Protein AF-A0A855IK86-F1 (afdb_monomer)

Radius of gyration: 26.26 Å; Cα contacts (8 Å, |Δi|>4): 108; chains: 1; bounding box: 54×49×82 Å

Mean predicted aligned error: 10.62 Å

Sequence (162 aa):
MVRYISVALISFFIGVGGMYYLASITLNDLDEKHSKRLKEEYELFRYHNTDAAETLIKVANASINHTLCKLKGEDKKQVIHALILNAMFASDISKQRLELLEEVFTTSLLAHKELSKTSPDKVDEYLLPLIRNHCSNHLPNLNCDKIESLIDKLSKEPSVCT

Organism: NCBI:txid136468

Foldseek 3Di:
DVVVVVVVVVVVVVVVVVVVVVVVVVVVVVVVVVVVVVVVVQQVQQAVCAVVLLVLLVVLLVVLLVLLQPDDDPVSLVSNQVSLCSNLVSPVSHDDDLVSLVSSLVSLLLSLLSCCVRPVPPSPDPSLVSSLVSCVPRPPPDPSVCSVVVSVVSNPDDRPND

pLDDT: mean 82.54, std 9.83, range [57.5, 94.75]

Solvent-accessible surface area (backbone atoms only — not comparable to full-atom values): 8936 Å² total; per-residue (Å²): 112,71,72,60,53,54,51,55,49,52,53,48,52,53,51,53,52,51,51,51,51,52,50,50,51,52,50,51,52,49,51,53,54,49,52,49,50,52,51,52,53,48,52,51,50,13,54,77,35,22,69,63,25,52,51,49,28,53,53,24,50,54,48,38,64,55,40,70,60,70,49,70,68,73,66,35,53,55,52,42,52,52,32,44,50,50,24,52,50,31,51,72,59,21,63,71,57,67,71,58,55,51,46,51,49,49,51,44,52,52,49,49,50,57,41,43,76,78,39,66,93,74,52,58,87,63,52,53,62,50,52,40,50,54,34,66,76,69,37,87,90,55,71,50,91,46,47,66,61,50,48,61,53,56,65,75,46,79,67,93,70,114

Structure (mmCIF, N/CA/C/O backbone):
data_AF-A0A855IK86-F1
#
_entry.id   AF-A0A855IK86-F1
#
loop_
_atom_site.group_PDB
_atom_site.id
_atom_site.type_symbol
_atom_site.label_atom_id
_atom_site.label_alt_id
_atom_site.label_comp_id
_atom_site.label_asym_id
_atom_site.label_entity_id
_atom_site.label_seq_id
_atom_site.pdbx_PDB_ins_code
_atom_site.Cartn_x
_atom_site.Cartn_y
_atom_site.Cartn_z
_atom_site.occupancy
_atom_site.B_iso_or_equiv
_atom_site.auth_seq_id
_atom_site.auth_comp_id
_atom_site.auth_asym_id
_atom_site.auth_atom_id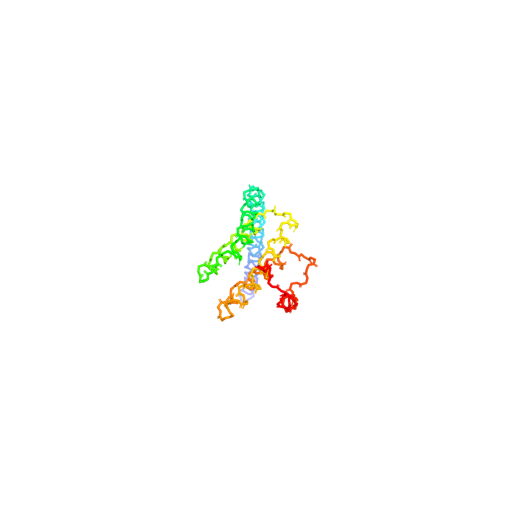
_atom_site.pdbx_PDB_model_num
ATOM 1 N N . MET A 1 1 ? 28.258 -30.997 -58.855 1.00 58.75 1 MET A N 1
ATOM 2 C CA . MET A 1 1 ? 26.947 -30.402 -58.505 1.00 58.75 1 MET A CA 1
ATOM 3 C C . MET A 1 1 ? 26.652 -30.481 -57.002 1.00 58.75 1 MET A C 1
ATOM 5 O O . MET A 1 1 ? 26.498 -29.434 -56.395 1.00 58.75 1 MET A O 1
ATOM 9 N N . VAL A 1 2 ? 26.701 -31.662 -56.365 1.00 62.12 2 VAL A N 1
ATOM 10 C CA . VAL A 1 2 ? 26.388 -31.854 -54.922 1.00 62.12 2 VAL A CA 1
ATOM 11 C C . VAL A 1 2 ? 27.233 -30.996 -53.954 1.00 62.12 2 VAL A C 1
ATOM 13 O O . VAL A 1 2 ? 26.685 -30.410 -53.028 1.00 62.12 2 VAL A O 1
ATOM 16 N N . ARG A 1 3 ? 28.546 -30.830 -54.195 1.00 59.00 3 ARG A N 1
ATOM 17 C CA . ARG A 1 3 ? 29.423 -29.973 -53.361 1.00 59.00 3 ARG A CA 1
ATOM 18 C C . ARG A 1 3 ? 29.069 -28.479 -53.397 1.00 59.00 3 ARG A C 1
ATOM 20 O O . ARG A 1 3 ? 29.244 -27.797 -52.400 1.00 59.00 3 ARG A O 1
ATOM 27 N N . TYR A 1 4 ? 28.567 -27.967 -54.520 1.00 65.44 4 TYR A N 1
ATOM 28 C CA . TYR A 1 4 ? 28.184 -26.552 -54.626 1.00 65.44 4 TYR A CA 1
ATOM 29 C C . TYR A 1 4 ? 26.843 -26.280 -53.936 1.00 65.44 4 TYR A C 1
ATOM 31 O O . TYR A 1 4 ? 26.662 -25.222 -53.343 1.00 65.44 4 TYR A O 1
ATOM 39 N N . ILE A 1 5 ? 25.944 -27.270 -53.940 1.00 68.19 5 ILE A N 1
ATOM 40 C CA . ILE A 1 5 ? 24.660 -27.209 -53.231 1.00 68.19 5 ILE A CA 1
ATOM 41 C C . ILE A 1 5 ? 24.881 -27.211 -51.710 1.00 68.19 5 ILE A C 1
ATOM 43 O O . ILE A 1 5 ? 24.241 -26.432 -51.009 1.00 68.19 5 ILE A O 1
ATOM 47 N N . SER A 1 6 ? 25.825 -28.008 -51.186 1.00 67.19 6 SER A N 1
ATOM 48 C CA . SER A 1 6 ? 26.112 -28.009 -49.742 1.00 67.19 6 SER A CA 1
ATOM 49 C C . SER A 1 6 ? 26.741 -26.696 -49.267 1.00 67.19 6 SER A C 1
ATOM 51 O O . SER A 1 6 ? 26.399 -26.212 -48.194 1.00 67.19 6 SER A O 1
ATOM 53 N N . VAL A 1 7 ? 27.626 -26.092 -50.066 1.00 69.94 7 VAL A N 1
ATOM 54 C CA . VAL A 1 7 ? 28.240 -24.794 -49.739 1.00 69.94 7 VAL A CA 1
ATOM 55 C C . VAL A 1 7 ? 27.197 -23.674 -49.754 1.00 69.94 7 VAL A C 1
ATOM 57 O O . VAL A 1 7 ? 27.190 -22.852 -48.842 1.00 69.94 7 VAL A O 1
ATOM 60 N N . ALA A 1 8 ? 26.282 -23.679 -50.728 1.00 67.81 8 ALA A N 1
ATOM 61 C CA . ALA A 1 8 ? 25.190 -22.708 -50.803 1.00 67.81 8 ALA A CA 1
ATOM 62 C C . ALA A 1 8 ? 24.184 -22.845 -49.644 1.00 67.81 8 ALA A C 1
ATOM 64 O O . ALA A 1 8 ? 23.686 -21.844 -49.138 1.00 67.81 8 ALA A O 1
ATOM 65 N N . LEU A 1 9 ? 23.904 -24.070 -49.187 1.00 67.94 9 LEU A N 1
ATOM 66 C CA . LEU A 1 9 ? 23.042 -24.298 -48.023 1.00 67.94 9 LEU A CA 1
ATOM 67 C C . LEU A 1 9 ? 23.696 -23.807 -46.727 1.00 67.94 9 LEU A C 1
ATOM 69 O O . LEU A 1 9 ? 23.047 -23.128 -45.939 1.00 67.94 9 LEU A O 1
ATOM 73 N N . ILE A 1 10 ? 24.981 -24.098 -46.513 1.00 70.56 10 ILE A N 1
ATOM 74 C CA . ILE A 1 10 ? 25.699 -23.669 -45.303 1.00 70.56 10 ILE A CA 1
ATOM 75 C C . ILE A 1 10 ? 25.800 -22.139 -45.240 1.00 70.56 10 ILE A C 1
ATOM 77 O O . ILE A 1 10 ? 25.555 -21.558 -44.183 1.00 70.56 10 ILE A O 1
ATOM 81 N N . SER A 1 11 ? 26.096 -21.467 -46.357 1.00 68.25 11 SER A N 1
ATOM 82 C CA . SER A 1 11 ? 26.127 -20.000 -46.392 1.00 68.25 11 SER A CA 1
ATOM 83 C C . SER A 1 11 ? 24.744 -19.383 -46.165 1.00 68.25 11 SER A C 1
ATOM 85 O O . SER A 1 11 ? 24.641 -18.371 -45.472 1.00 68.25 11 SER A O 1
ATOM 87 N N . PHE A 1 12 ? 23.679 -20.017 -46.664 1.00 70.25 12 PHE A N 1
ATOM 88 C CA . PHE A 1 12 ? 22.304 -19.599 -46.397 1.00 70.25 12 PHE A CA 1
ATOM 89 C C . PHE A 1 12 ? 21.938 -19.736 -44.912 1.00 70.25 12 PHE A C 1
ATOM 91 O O . PHE A 1 12 ? 21.406 -18.793 -44.332 1.00 70.25 12 PHE A O 1
ATOM 98 N N . PHE A 1 13 ? 22.281 -20.850 -44.255 1.00 65.75 13 PHE A N 1
ATOM 99 C CA . PHE A 1 13 ? 22.009 -21.034 -42.823 1.00 65.75 13 PHE A CA 1
ATOM 100 C C . PHE A 1 13 ? 22.796 -20.065 -41.932 1.00 65.75 13 PHE A C 1
ATOM 102 O O . PHE A 1 13 ? 22.238 -19.545 -40.967 1.00 65.75 13 PHE A O 1
ATOM 109 N N . ILE A 1 14 ? 24.055 -19.763 -42.268 1.00 70.75 14 ILE A N 1
ATOM 110 C CA . ILE A 1 14 ? 24.847 -18.753 -41.548 1.00 70.75 14 ILE A CA 1
ATOM 111 C C . ILE A 1 14 ? 24.250 -17.353 -41.760 1.00 70.75 14 ILE A C 1
ATOM 113 O O . ILE A 1 14 ? 24.129 -16.587 -40.806 1.00 70.75 14 ILE A O 1
ATOM 117 N N . GLY A 1 15 ? 23.824 -17.032 -42.987 1.00 67.62 15 GLY A N 1
ATOM 118 C CA . GLY A 1 15 ? 23.190 -15.753 -43.312 1.00 67.62 15 GLY A CA 1
ATOM 119 C C . GLY A 1 15 ? 21.856 -15.544 -42.592 1.00 67.62 15 GLY A C 1
ATOM 120 O O . GLY A 1 15 ? 21.644 -14.500 -41.979 1.00 67.62 15 GLY A O 1
ATOM 121 N N . VAL A 1 16 ? 20.975 -16.548 -42.602 1.00 69.62 16 VAL A N 1
ATOM 122 C CA . VAL A 1 16 ? 19.678 -16.491 -41.907 1.00 69.62 16 VAL A CA 1
ATOM 123 C C . VAL A 1 16 ? 19.867 -16.470 -40.388 1.00 69.62 16 VAL A C 1
ATOM 125 O O . VAL A 1 16 ? 19.225 -15.670 -39.712 1.00 69.62 16 VAL A O 1
ATOM 128 N N . GLY A 1 17 ? 20.782 -17.282 -39.848 1.00 65.94 17 GLY A N 1
ATOM 129 C CA . GLY A 1 17 ? 21.101 -17.291 -38.418 1.00 65.94 17 GLY A CA 1
ATOM 130 C C . GLY A 1 17 ? 21.671 -15.957 -37.925 1.00 65.94 17 GLY A C 1
ATOM 131 O O . GLY A 1 17 ? 21.247 -15.456 -36.886 1.00 65.94 17 GLY A O 1
ATOM 132 N N . GLY A 1 18 ? 22.570 -15.336 -38.697 1.00 70.00 18 GLY A N 1
ATOM 133 C CA . GLY A 1 18 ? 23.130 -14.019 -38.384 1.00 70.00 18 GLY A CA 1
ATOM 134 C C . GLY A 1 18 ? 22.088 -12.898 -38.430 1.00 70.00 18 GLY A C 1
ATOM 135 O O . GLY A 1 18 ? 22.044 -12.063 -37.528 1.00 70.00 18 GLY A O 1
ATOM 136 N N . MET A 1 19 ? 21.202 -12.907 -39.432 1.00 67.62 19 MET A N 1
ATOM 137 C CA . MET A 1 19 ? 20.107 -11.934 -39.537 1.00 67.62 19 MET A CA 1
ATOM 138 C C . MET A 1 19 ? 19.081 -12.092 -38.408 1.00 67.62 19 MET A C 1
ATOM 140 O O . MET A 1 19 ? 18.644 -11.091 -37.845 1.00 67.62 19 MET A O 1
ATOM 144 N N . TYR A 1 20 ? 18.733 -13.328 -38.033 1.00 69.25 20 TYR A N 1
ATOM 145 C CA . TYR A 1 20 ? 17.848 -13.594 -36.895 1.00 69.25 20 TYR A CA 1
ATOM 146 C C . TYR A 1 20 ? 18.4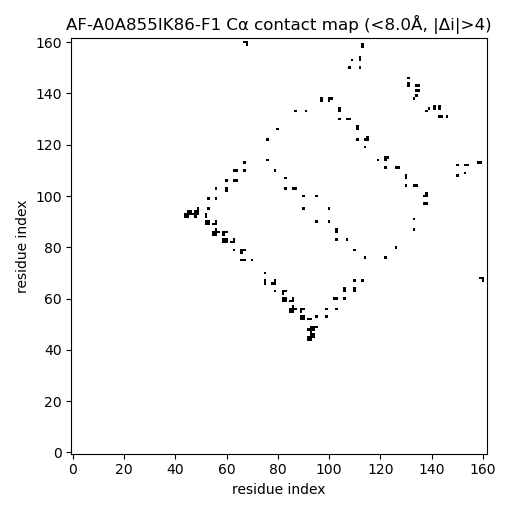64 -13.115 -35.573 1.00 69.25 20 TYR A C 1
ATOM 148 O O . TYR A 1 20 ? 17.791 -12.464 -34.777 1.00 69.25 20 TYR A O 1
ATOM 156 N N . TYR A 1 21 ? 19.757 -13.374 -35.360 1.00 71.12 21 TYR A N 1
ATOM 157 C CA . TYR A 1 21 ? 20.478 -12.915 -34.174 1.00 71.12 21 TYR A CA 1
ATOM 158 C C . TYR A 1 21 ? 20.488 -11.383 -34.065 1.00 71.12 21 TYR A C 1
ATOM 160 O O . TYR A 1 21 ? 20.122 -10.840 -33.023 1.00 71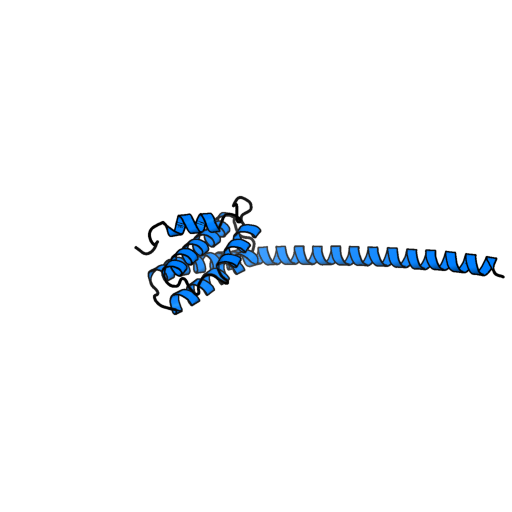.12 21 TYR A O 1
ATOM 168 N N . LEU A 1 22 ? 20.809 -10.676 -35.153 1.00 70.19 22 LEU A N 1
ATOM 169 C CA . LEU A 1 22 ? 20.778 -9.210 -35.183 1.00 70.19 22 LEU A CA 1
ATOM 170 C C . LEU A 1 22 ? 19.370 -8.661 -34.934 1.00 70.19 22 LEU A C 1
ATOM 172 O O . LEU A 1 22 ? 19.216 -7.759 -34.115 1.00 70.19 22 LEU A O 1
ATOM 176 N N . ALA A 1 23 ? 18.347 -9.243 -35.568 1.00 68.12 23 ALA A N 1
ATOM 177 C CA . ALA A 1 23 ? 16.957 -8.858 -35.339 1.00 68.12 23 ALA A CA 1
ATOM 178 C C . ALA A 1 23 ? 16.549 -9.055 -33.867 1.00 68.12 23 ALA A C 1
ATOM 180 O O . ALA A 1 23 ? 15.941 -8.167 -33.272 1.00 68.12 23 ALA A O 1
ATOM 181 N N . SER A 1 24 ? 16.942 -10.175 -33.251 1.00 70.12 24 SER A N 1
ATOM 182 C CA . SER A 1 24 ? 16.644 -10.461 -31.842 1.00 70.12 24 SER A CA 1
ATOM 183 C C . SER A 1 24 ? 17.315 -9.477 -30.877 1.00 70.12 24 SER A C 1
ATOM 185 O O . SER A 1 24 ? 16.673 -9.016 -29.937 1.00 70.12 24 SER A O 1
ATOM 187 N N . ILE A 1 25 ? 18.564 -9.073 -31.143 1.00 73.62 25 ILE A N 1
ATOM 188 C CA . ILE A 1 25 ? 19.252 -8.043 -30.351 1.00 73.62 25 ILE A CA 1
ATOM 189 C C . ILE A 1 25 ? 18.559 -6.694 -30.515 1.00 73.62 25 ILE A C 1
ATOM 191 O O . ILE A 1 25 ? 18.338 -6.009 -29.524 1.00 73.62 25 ILE A O 1
ATOM 195 N N . THR A 1 26 ? 18.188 -6.317 -31.742 1.00 71.69 26 THR A N 1
ATOM 196 C CA . THR A 1 26 ? 17.510 -5.036 -31.969 1.00 71.69 26 THR A CA 1
ATOM 197 C C . THR A 1 26 ? 16.138 -4.976 -31.314 1.00 71.69 26 THR A C 1
ATOM 199 O O . THR A 1 26 ? 15.773 -3.919 -30.818 1.00 71.69 26 THR A O 1
ATOM 202 N N . LEU A 1 27 ? 15.393 -6.087 -31.276 1.00 72.19 27 LEU A N 1
ATOM 203 C CA . LEU A 1 27 ? 14.107 -6.160 -30.578 1.00 72.19 27 LEU A CA 1
ATOM 204 C C . LEU A 1 27 ? 14.295 -6.043 -29.064 1.00 72.19 27 LEU A C 1
ATOM 206 O O . LEU A 1 27 ? 13.620 -5.231 -28.443 1.00 72.19 27 LEU A O 1
ATOM 210 N N . ASN A 1 28 ? 15.262 -6.767 -28.493 1.00 75.81 28 ASN A N 1
ATOM 211 C CA . ASN A 1 28 ? 15.568 -6.676 -27.064 1.00 75.81 28 ASN A CA 1
ATOM 212 C C . ASN A 1 28 ? 16.030 -5.265 -26.655 1.00 75.81 28 ASN A C 1
ATOM 214 O O . ASN A 1 28 ? 15.588 -4.763 -25.627 1.00 75.81 28 ASN A O 1
ATOM 218 N N . ASP A 1 29 ? 16.875 -4.607 -27.457 1.00 81.81 29 ASP A N 1
ATOM 219 C CA . ASP A 1 29 ? 17.313 -3.223 -27.213 1.00 81.81 29 ASP A CA 1
ATOM 220 C C . ASP A 1 29 ? 16.145 -2.229 -27.334 1.00 81.81 29 ASP A C 1
ATOM 222 O O . ASP A 1 29 ? 16.026 -1.294 -26.537 1.00 81.81 29 ASP A O 1
ATOM 226 N N . LEU A 1 30 ? 15.230 -2.450 -28.289 1.00 75.12 30 LEU A N 1
ATOM 227 C CA . LEU A 1 30 ? 14.018 -1.640 -28.424 1.00 75.12 30 LEU A CA 1
ATOM 228 C C . LEU A 1 30 ? 13.113 -1.792 -27.195 1.00 75.12 30 LEU A C 1
ATOM 230 O O . LEU A 1 30 ? 12.662 -0.784 -26.650 1.00 75.12 30 LEU A O 1
ATOM 234 N N . ASP A 1 31 ? 12.881 -3.025 -26.742 1.00 79.38 31 ASP A N 1
ATOM 235 C CA . ASP A 1 31 ? 12.062 -3.341 -25.568 1.00 79.38 31 ASP A CA 1
ATOM 236 C C . ASP A 1 31 ? 12.681 -2.777 -24.281 1.00 79.38 31 ASP A C 1
ATOM 238 O O . ASP A 1 31 ? 11.989 -2.159 -23.463 1.00 79.38 31 ASP A O 1
ATOM 242 N N . GLU A 1 32 ? 14.000 -2.897 -24.113 1.00 85.31 32 GLU A N 1
ATOM 243 C CA . GLU A 1 32 ? 14.721 -2.308 -22.984 1.00 85.31 32 GLU A CA 1
ATOM 244 C C . GLU A 1 32 ? 14.605 -0.777 -23.000 1.00 85.31 32 GLU A C 1
ATOM 246 O O . GLU A 1 32 ? 14.248 -0.154 -21.995 1.00 85.31 32 GLU A O 1
ATOM 251 N N . LYS A 1 33 ? 14.809 -0.143 -24.157 1.00 84.44 33 LYS A N 1
ATOM 252 C CA . LYS A 1 33 ? 14.696 1.312 -24.300 1.00 84.44 33 LYS A CA 1
ATOM 253 C C . LYS A 1 33 ? 13.272 1.815 -24.068 1.00 84.44 33 LYS A C 1
ATOM 255 O O . LYS A 1 33 ? 13.089 2.856 -23.429 1.00 84.44 33 LYS A O 1
ATOM 260 N N . HIS A 1 34 ? 12.266 1.098 -24.567 1.00 82.56 34 HIS A N 1
ATOM 261 C CA . HIS A 1 34 ? 10.860 1.419 -24.338 1.00 82.56 34 HIS A CA 1
ATOM 262 C C . HIS A 1 34 ? 10.484 1.272 -22.864 1.00 82.56 34 HIS A C 1
ATOM 264 O O . HIS A 1 34 ? 9.898 2.197 -22.301 1.00 82.56 34 HIS A O 1
ATOM 270 N N . SER A 1 35 ? 10.868 0.170 -22.217 1.00 83.94 35 SER A N 1
ATOM 271 C CA . SER A 1 35 ? 10.595 -0.043 -20.791 1.00 83.94 35 SER A CA 1
ATOM 272 C C . SER A 1 35 ? 11.276 1.006 -19.909 1.00 83.94 35 SER A C 1
ATOM 274 O O . SER A 1 35 ? 10.656 1.530 -18.982 1.00 83.94 35 SER A O 1
ATOM 276 N N . LYS A 1 36 ? 12.514 1.399 -20.238 1.00 89.94 36 LYS A N 1
ATOM 277 C CA . LYS A 1 36 ? 13.226 2.475 -19.543 1.00 89.94 36 LYS A CA 1
ATOM 278 C C . LYS A 1 36 ? 12.511 3.817 -19.684 1.00 89.94 36 LYS A C 1
ATOM 280 O O . LYS A 1 36 ? 12.304 4.489 -18.677 1.00 89.94 36 LYS A O 1
ATOM 285 N N . ARG A 1 37 ? 12.088 4.185 -20.900 1.00 88.38 37 ARG A N 1
ATOM 286 C CA . ARG A 1 37 ? 11.325 5.422 -21.131 1.00 88.38 37 ARG A CA 1
ATOM 287 C C . ARG A 1 37 ? 10.016 5.425 -20.343 1.00 88.38 37 ARG A C 1
ATOM 289 O O . ARG A 1 37 ? 9.727 6.404 -19.669 1.00 88.38 37 ARG A O 1
ATOM 296 N N . LEU A 1 38 ? 9.259 4.328 -20.387 1.00 86.25 38 LEU A N 1
ATOM 297 C CA . LEU A 1 38 ? 8.011 4.199 -19.628 1.00 86.25 38 LEU A CA 1
ATOM 298 C C . LEU A 1 38 ? 8.249 4.355 -18.124 1.00 86.25 38 LEU A C 1
ATOM 300 O O . LEU A 1 38 ? 7.477 5.024 -17.446 1.00 86.25 38 LEU A O 1
ATOM 304 N N . LYS A 1 39 ? 9.337 3.781 -17.601 1.00 87.06 39 LYS A N 1
ATOM 305 C CA . LYS A 1 39 ? 9.715 3.927 -16.193 1.00 87.06 39 LYS A CA 1
ATOM 306 C C . LYS A 1 39 ? 10.052 5.376 -15.833 1.00 87.06 39 LYS A C 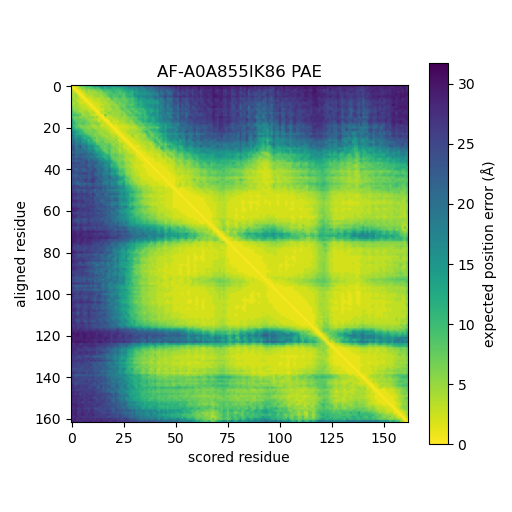1
ATOM 308 O O . LYS A 1 39 ? 9.638 5.844 -14.779 1.00 87.06 39 LYS A O 1
ATOM 313 N N . GLU A 1 40 ? 10.782 6.084 -16.690 1.00 89.44 40 GLU A N 1
ATOM 314 C CA . GLU A 1 40 ? 11.106 7.504 -16.493 1.00 89.44 40 GLU A CA 1
ATOM 315 C C . GLU A 1 40 ? 9.847 8.385 -16.525 1.00 89.44 40 GLU A C 1
ATOM 317 O O . GLU A 1 40 ? 9.656 9.211 -15.634 1.00 89.44 40 GLU A O 1
ATOM 322 N N . GLU A 1 41 ? 8.958 8.173 -17.499 1.00 87.62 41 GLU A N 1
ATOM 323 C CA . GLU A 1 41 ? 7.674 8.879 -17.596 1.00 87.62 41 GLU A CA 1
ATOM 324 C C . GLU A 1 41 ? 6.779 8.596 -16.382 1.00 87.62 41 GLU A C 1
ATOM 326 O O . GLU A 1 41 ? 6.173 9.514 -15.826 1.00 87.62 41 GLU A O 1
ATOM 331 N N . TYR A 1 42 ? 6.741 7.343 -15.924 1.00 85.06 42 TYR A N 1
ATOM 332 C CA . TYR A 1 42 ? 6.005 6.944 -14.730 1.00 85.06 42 TYR A CA 1
ATOM 333 C C . TYR A 1 42 ? 6.550 7.614 -13.463 1.00 85.06 42 TYR A C 1
ATOM 335 O O . TYR A 1 42 ? 5.780 8.155 -12.673 1.00 85.06 42 TYR A O 1
ATOM 343 N N . GLU A 1 43 ? 7.869 7.646 -13.270 1.00 86.62 43 GLU A N 1
ATOM 344 C CA . GLU A 1 43 ? 8.475 8.323 -12.118 1.00 86.62 43 GLU A CA 1
ATOM 345 C C . GLU A 1 43 ? 8.234 9.841 -12.147 1.00 86.62 43 GLU A C 1
ATOM 347 O O . GLU A 1 43 ? 7.960 10.443 -11.105 1.00 86.62 43 GLU A O 1
ATOM 352 N N . LEU A 1 44 ? 8.255 10.462 -13.331 1.00 87.75 44 LEU A N 1
ATOM 353 C CA . LEU A 1 44 ? 7.899 11.873 -13.492 1.00 87.75 44 LEU A CA 1
ATOM 354 C C . LEU A 1 44 ? 6.429 12.122 -13.120 1.00 87.75 44 LEU A C 1
ATOM 356 O O . LEU A 1 44 ? 6.118 13.052 -12.373 1.00 87.75 44 LEU A O 1
ATOM 360 N N . PHE A 1 45 ? 5.525 11.265 -13.600 1.00 85.25 45 PHE A N 1
ATOM 361 C CA . PHE A 1 45 ? 4.108 11.309 -13.253 1.00 85.25 45 PHE A CA 1
ATOM 362 C C . PHE A 1 45 ? 3.896 11.177 -11.739 1.00 85.25 45 PHE A C 1
ATOM 364 O O . PHE A 1 45 ? 3.172 11.980 -11.146 1.00 85.25 45 PHE A O 1
ATOM 371 N N . ARG A 1 46 ? 4.566 10.218 -11.090 1.00 86.38 46 ARG A N 1
ATOM 372 C CA . ARG A 1 46 ? 4.498 10.038 -9.634 1.00 86.38 46 ARG A CA 1
ATOM 373 C C . ARG A 1 46 ? 4.957 11.277 -8.884 1.00 86.38 46 ARG A C 1
ATOM 375 O O . ARG A 1 46 ? 4.316 11.675 -7.914 1.00 86.38 46 ARG A O 1
ATOM 382 N N . TYR A 1 47 ? 6.051 11.888 -9.335 1.00 86.12 47 TYR A N 1
ATOM 383 C CA . TYR A 1 47 ? 6.580 13.103 -8.730 1.00 86.12 47 TYR A CA 1
ATOM 384 C C . TYR A 1 47 ? 5.564 14.247 -8.809 1.00 86.12 47 TYR A C 1
ATOM 386 O O . TYR A 1 47 ? 5.220 14.820 -7.777 1.00 86.12 47 TYR A O 1
ATOM 394 N N . HIS A 1 48 ? 5.002 14.509 -9.993 1.00 85.38 48 HIS A N 1
ATOM 395 C CA . HIS A 1 48 ? 4.019 15.578 -10.195 1.00 85.38 48 HIS A CA 1
ATOM 396 C C . HIS A 1 48 ? 2.729 15.413 -9.382 1.00 85.38 48 HIS A C 1
ATOM 398 O O . HIS A 1 48 ? 2.112 16.412 -9.022 1.00 85.38 48 HIS A O 1
ATOM 404 N N . ASN A 1 49 ? 2.328 14.180 -9.071 1.00 84.94 49 ASN A N 1
ATOM 405 C CA . ASN A 1 49 ? 1.100 13.905 -8.322 1.00 84.94 49 ASN A CA 1
ATOM 406 C C . ASN A 1 49 ? 1.307 13.777 -6.806 1.00 84.94 49 ASN A C 1
ATOM 408 O O . ASN A 1 49 ? 0.344 13.508 -6.089 1.00 84.94 49 ASN A O 1
ATOM 412 N N . THR A 1 50 ? 2.529 13.973 -6.303 1.00 89.19 50 THR A N 1
ATOM 413 C CA . THR A 1 50 ? 2.870 13.734 -4.890 1.00 89.19 50 THR A CA 1
ATOM 414 C C . THR A 1 50 ? 1.997 14.530 -3.921 1.00 89.19 50 THR A C 1
ATOM 416 O O . THR A 1 50 ? 1.390 13.926 -3.040 1.00 89.19 50 THR A O 1
ATOM 419 N N . ASP A 1 51 ? 1.860 15.843 -4.112 1.00 89.94 51 ASP A N 1
ATOM 420 C CA . ASP A 1 51 ? 1.136 16.711 -3.169 1.00 89.94 51 ASP A CA 1
ATOM 421 C C . ASP A 1 51 ? -0.378 16.434 -3.155 1.00 89.94 51 ASP A C 1
ATOM 423 O O . ASP A 1 51 ? -1.031 16.408 -2.103 1.00 89.94 51 ASP A O 1
ATOM 427 N N . ALA A 1 52 ? -0.950 16.197 -4.340 1.00 87.06 52 ALA A N 1
ATOM 428 C CA . ALA A 1 52 ? -2.361 15.856 -4.488 1.00 87.06 52 ALA A CA 1
ATOM 429 C C . ALA A 1 52 ? -2.662 14.492 -3.850 1.00 87.06 52 ALA A C 1
ATOM 431 O O . ALA A 1 52 ? -3.624 14.358 -3.093 1.00 87.06 52 ALA A O 1
ATOM 432 N N . ALA A 1 53 ? -1.807 13.497 -4.101 1.00 90.75 53 ALA A N 1
ATOM 433 C CA . ALA A 1 53 ? -1.919 12.178 -3.498 1.00 90.75 53 ALA A CA 1
ATOM 434 C C . ALA A 1 53 ? -1.716 12.216 -1.976 1.00 90.75 53 ALA A C 1
ATOM 436 O O . ALA A 1 53 ? -2.492 11.595 -1.257 1.00 90.75 53 ALA A O 1
ATOM 437 N N . GLU A 1 54 ? -0.757 12.996 -1.469 1.00 93.69 54 GLU A N 1
ATOM 438 C CA . GLU A 1 54 ? -0.538 13.178 -0.028 1.00 93.69 54 GLU A CA 1
ATOM 439 C C . GLU A 1 54 ? -1.799 13.733 0.648 1.00 93.69 54 GLU A C 1
ATOM 441 O O . GLU A 1 54 ? -2.226 13.246 1.698 1.00 93.69 54 GLU A O 1
ATOM 446 N N . THR A 1 55 ? -2.442 14.719 0.019 1.00 91.75 55 THR A N 1
ATOM 447 C CA . THR A 1 55 ? -3.701 15.288 0.516 1.00 91.75 55 THR A CA 1
ATOM 448 C C . THR A 1 55 ? -4.811 14.238 0.551 1.00 91.75 55 THR A C 1
ATOM 450 O O . THR A 1 55 ? -5.503 14.106 1.563 1.00 91.75 55 THR A O 1
ATOM 453 N N . LEU A 1 56 ? -4.967 13.461 -0.525 1.00 91.00 56 LEU A N 1
ATOM 454 C CA . LEU A 1 56 ? -5.963 12.390 -0.602 1.00 91.00 56 LEU A CA 1
ATOM 455 C C . LEU A 1 56 ? -5.730 11.317 0.463 1.00 91.00 56 LEU A C 1
ATOM 457 O O . LEU A 1 56 ? -6.685 10.914 1.123 1.00 91.00 56 LEU A O 1
ATOM 461 N N . ILE A 1 57 ? -4.479 10.906 0.675 1.00 93.88 57 ILE A N 1
ATOM 462 C CA . ILE A 1 57 ? -4.104 9.930 1.702 1.00 93.88 57 ILE A CA 1
ATOM 463 C C . ILE A 1 57 ? -4.497 10.437 3.089 1.00 93.88 57 ILE A C 1
ATOM 465 O O . ILE A 1 57 ? -5.204 9.741 3.817 1.00 93.88 57 ILE A O 1
ATOM 469 N N . LYS A 1 58 ? -4.110 11.667 3.444 1.00 93.69 58 LYS A N 1
ATOM 470 C CA . LYS A 1 58 ? -4.425 12.246 4.760 1.00 93.69 58 LYS A CA 1
ATOM 471 C C . LYS A 1 58 ? -5.927 12.352 4.994 1.00 93.69 58 LYS A C 1
ATOM 473 O O . LYS A 1 58 ? -6.416 11.999 6.067 1.00 93.69 58 LYS A O 1
ATOM 478 N N . VAL A 1 59 ? -6.673 12.817 3.991 1.00 92.69 59 VAL A N 1
ATOM 479 C CA . VAL A 1 59 ? -8.136 12.923 4.071 1.00 92.69 59 VAL A CA 1
ATOM 480 C C . VAL A 1 59 ? -8.774 11.541 4.193 1.00 92.69 59 VAL A C 1
ATOM 482 O O . VAL A 1 59 ? -9.681 11.366 5.009 1.00 92.69 59 VAL A O 1
ATOM 485 N N . ALA A 1 60 ? -8.297 10.552 3.437 1.00 93.19 60 ALA A N 1
ATOM 486 C CA . ALA A 1 60 ? -8.788 9.184 3.512 1.00 93.19 60 ALA A CA 1
ATOM 487 C C . ALA A 1 60 ? -8.528 8.569 4.893 1.00 93.19 60 ALA A C 1
ATOM 489 O O . ALA A 1 60 ? -9.474 8.101 5.524 1.00 93.19 60 ALA A O 1
ATOM 490 N N . ASN A 1 61 ? -7.302 8.656 5.415 1.00 92.19 61 ASN A N 1
ATOM 491 C CA . ASN A 1 61 ? -6.945 8.138 6.739 1.00 92.19 61 ASN A CA 1
ATOM 492 C C . ASN A 1 61 ? -7.762 8.797 7.856 1.00 92.19 61 ASN A C 1
ATOM 494 O O . ASN A 1 61 ? -8.344 8.110 8.700 1.00 92.19 61 ASN A O 1
ATOM 498 N N . ALA A 1 62 ? -7.882 10.128 7.832 1.00 90.19 62 ALA A N 1
ATOM 499 C CA . ALA A 1 62 ? -8.714 10.861 8.782 1.00 90.19 62 ALA A CA 1
ATOM 500 C C . ALA A 1 62 ? -10.187 10.424 8.706 1.00 90.19 62 ALA A C 1
ATOM 502 O O . ALA A 1 62 ? -10.836 10.217 9.736 1.00 90.19 62 ALA A O 1
ATOM 503 N N . SER A 1 63 ? -10.704 10.230 7.491 1.00 92.50 63 SER A N 1
ATOM 504 C CA . SER A 1 63 ? -12.078 9.780 7.260 1.00 92.50 63 SER A CA 1
ATOM 505 C C . SER A 1 63 ? -12.299 8.344 7.727 1.00 92.50 63 SER A C 1
ATOM 507 O O . SER A 1 63 ? -13.349 8.063 8.302 1.00 92.50 63 SER A O 1
ATOM 509 N N . ILE A 1 64 ? -11.325 7.445 7.546 1.00 91.25 64 ILE A N 1
ATOM 510 C CA . ILE A 1 64 ? -11.372 6.065 8.052 1.00 91.25 64 ILE A CA 1
ATOM 511 C C . ILE A 1 64 ? -11.471 6.089 9.572 1.00 91.25 64 ILE A C 1
ATOM 513 O O . ILE A 1 64 ? -12.412 5.521 10.122 1.00 91.25 64 ILE A O 1
ATOM 517 N N . ASN A 1 65 ? -10.568 6.808 10.242 1.00 86.50 65 ASN A N 1
ATOM 518 C CA . ASN A 1 65 ? -10.554 6.922 11.702 1.00 86.50 65 ASN A CA 1
ATOM 519 C C . ASN A 1 65 ? -11.877 7.485 12.244 1.00 86.50 65 ASN A C 1
ATOM 521 O O . ASN A 1 65 ? -12.417 6.986 13.230 1.00 86.50 65 ASN A O 1
ATOM 525 N N . HIS A 1 66 ? -12.448 8.487 11.571 1.00 85.75 66 HIS A N 1
ATOM 526 C CA . HIS A 1 66 ? -13.744 9.050 11.947 1.00 85.75 66 HIS A CA 1
ATOM 527 C C . HIS A 1 66 ? -14.904 8.070 11.731 1.00 85.75 66 HIS A C 1
ATOM 529 O O . HIS A 1 66 ? -15.810 7.955 12.560 1.00 85.75 66 HIS A O 1
ATOM 535 N N . THR A 1 67 ? -14.886 7.374 10.597 1.00 86.88 67 THR A N 1
ATOM 536 C CA . THR A 1 67 ? -15.966 6.492 10.149 1.00 86.88 67 THR A CA 1
ATOM 537 C C . THR A 1 67 ? -15.997 5.188 10.936 1.00 86.88 67 THR A C 1
ATOM 539 O O . THR A 1 67 ? -17.079 4.685 11.249 1.00 86.88 67 THR A O 1
ATOM 542 N N . LEU A 1 68 ? -14.822 4.677 11.313 1.00 85.75 68 LEU A N 1
ATOM 543 C CA . LEU A 1 68 ? -14.631 3.432 12.054 1.00 85.75 68 LEU A CA 1
ATOM 544 C C . LEU A 1 68 ? -15.495 3.342 13.308 1.00 85.75 68 LEU A C 1
ATOM 546 O O . LEU A 1 68 ? -16.036 2.275 13.591 1.00 85.75 68 LEU A O 1
ATOM 550 N N . CYS A 1 69 ? -15.667 4.447 14.025 1.00 81.62 69 CYS A N 1
ATOM 551 C CA . CYS A 1 69 ? -16.371 4.440 15.303 1.00 81.62 69 CYS A CA 1
ATOM 552 C C . CYS A 1 69 ? -17.777 5.044 15.240 1.00 81.62 69 CYS A C 1
ATOM 554 O O . CYS A 1 69 ? -18.575 4.825 16.149 1.00 81.62 69 CYS A O 1
ATOM 556 N N . LYS A 1 70 ? -18.110 5.782 14.172 1.00 81.94 70 LYS A N 1
ATOM 557 C CA . LYS A 1 70 ? -19.379 6.521 14.078 1.00 81.94 70 LYS A CA 1
ATOM 558 C C . LYS A 1 70 ? -20.430 5.881 13.182 1.00 81.94 70 LYS A C 1
ATOM 560 O O . LYS A 1 70 ? -21.614 5.993 13.492 1.00 81.94 70 LYS A O 1
ATOM 565 N N . LEU A 1 71 ? -20.031 5.221 12.094 1.00 78.44 71 LEU A N 1
ATOM 566 C CA . LEU A 1 71 ? -20.980 4.528 11.222 1.00 78.44 71 LEU A CA 1
ATOM 567 C C . LEU A 1 71 ? -21.227 3.097 11.713 1.00 78.44 71 LEU A C 1
ATOM 569 O O . LEU A 1 71 ? -20.329 2.429 12.229 1.00 78.44 71 LEU A O 1
ATOM 573 N N . LYS A 1 72 ? -22.463 2.622 11.539 1.00 73.19 72 LYS A N 1
ATOM 574 C CA . LYS A 1 72 ? -22.907 1.251 11.836 1.00 73.19 72 LYS A CA 1
ATOM 575 C C . LYS A 1 72 ? -23.518 0.633 10.572 1.00 73.19 72 LYS A C 1
ATOM 577 O O . LYS A 1 72 ? -23.977 1.366 9.705 1.00 73.19 72 LYS A O 1
ATOM 582 N N . GLY A 1 73 ? -23.563 -0.697 10.491 1.00 70.44 73 GLY A N 1
ATOM 583 C CA . GLY A 1 73 ? -24.201 -1.420 9.376 1.00 70.44 73 GLY A CA 1
ATOM 584 C C . GLY A 1 73 ? -23.313 -1.604 8.136 1.00 70.44 73 GLY A C 1
ATOM 585 O O . GLY A 1 73 ? -22.118 -1.318 8.176 1.00 70.44 73 GLY A O 1
ATOM 586 N N . GLU A 1 74 ? -23.890 -2.114 7.040 1.00 69.44 74 GLU A N 1
ATOM 587 C CA . GLU A 1 74 ? -23.154 -2.447 5.803 1.00 69.44 74 GLU A CA 1
ATOM 588 C C . GLU A 1 74 ? -22.531 -1.215 5.115 1.00 69.44 74 GLU A C 1
ATOM 590 O O . GLU A 1 74 ? -21.443 -1.324 4.543 1.00 69.44 74 GLU A O 1
ATOM 595 N N . ASP A 1 75 ? -23.137 -0.033 5.262 1.00 75.81 75 ASP A N 1
ATOM 596 C CA . ASP A 1 75 ? -22.617 1.233 4.721 1.00 75.81 75 ASP A CA 1
ATOM 597 C C . ASP A 1 75 ? -21.236 1.578 5.296 1.00 75.81 75 ASP A C 1
ATOM 599 O O . ASP A 1 75 ? -20.349 2.045 4.581 1.00 75.81 75 ASP A O 1
ATOM 603 N N . LYS A 1 76 ? -21.003 1.261 6.580 1.00 83.81 76 LYS A N 1
ATOM 604 C CA . LYS A 1 76 ? -19.701 1.433 7.242 1.00 83.81 76 LYS A CA 1
ATOM 605 C C . LYS A 1 76 ? -18.600 0.696 6.480 1.00 83.81 76 LYS A C 1
ATOM 607 O O . LYS A 1 76 ? -17.529 1.248 6.237 1.00 83.81 76 LYS A O 1
ATOM 612 N N . LYS A 1 77 ? -18.862 -0.561 6.119 1.00 82.94 77 LYS A N 1
ATOM 613 C CA . LYS A 1 77 ? -17.886 -1.433 5.463 1.00 82.94 77 LYS A CA 1
ATOM 614 C C . LYS A 1 77 ? -17.522 -0.897 4.083 1.00 82.94 77 LYS A C 1
ATOM 616 O O . LYS A 1 77 ? -16.341 -0.796 3.767 1.00 82.94 77 LYS A O 1
ATOM 621 N N .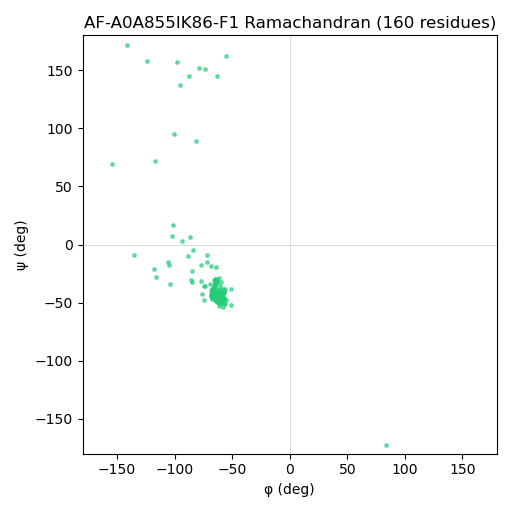 GLN A 1 78 ? -18.524 -0.541 3.283 1.00 84.44 78 GLN A N 1
ATOM 622 C CA . GLN A 1 78 ? -18.309 -0.043 1.923 1.00 84.44 78 GLN A CA 1
ATOM 623 C C . GLN A 1 78 ? -17.515 1.267 1.924 1.00 84.44 78 GLN A C 1
ATOM 625 O O . GLN A 1 78 ? -16.553 1.398 1.169 1.00 84.44 78 GLN A O 1
ATOM 630 N N . VAL A 1 79 ? -17.857 2.196 2.823 1.00 88.31 79 VAL A N 1
ATOM 631 C CA . VAL A 1 79 ? -17.141 3.471 2.961 1.00 88.31 79 VAL A CA 1
ATOM 632 C C . VAL A 1 79 ? -15.690 3.242 3.379 1.00 88.31 79 VAL A C 1
ATOM 634 O O . VAL A 1 79 ? -14.783 3.773 2.746 1.00 88.31 79 VAL A O 1
ATOM 637 N N . ILE A 1 80 ? -15.443 2.416 4.399 1.00 89.31 80 ILE A N 1
ATOM 638 C CA . ILE A 1 80 ? -14.077 2.136 4.862 1.00 89.31 80 ILE A CA 1
ATOM 639 C C . ILE A 1 80 ? -13.250 1.451 3.768 1.00 89.31 80 ILE A C 1
ATOM 641 O O . ILE A 1 80 ? -12.109 1.843 3.543 1.00 89.31 80 ILE A O 1
ATOM 645 N N . HIS A 1 81 ? -13.821 0.483 3.046 1.00 88.38 81 HIS A N 1
ATOM 646 C CA . HIS A 1 81 ? -13.139 -0.168 1.924 1.00 88.38 81 HIS A CA 1
ATOM 647 C C . HIS A 1 81 ? -12.753 0.836 0.832 1.00 88.38 81 HIS A C 1
ATOM 649 O O . HIS A 1 81 ? -11.610 0.837 0.382 1.00 88.38 81 HIS A O 1
ATOM 655 N N . ALA A 1 82 ? -13.681 1.710 0.431 1.00 88.62 82 ALA A N 1
ATOM 656 C CA . ALA A 1 82 ? -13.418 2.730 -0.581 1.00 88.62 82 ALA A CA 1
ATOM 657 C C . ALA A 1 82 ? -12.310 3.700 -0.142 1.00 88.62 82 ALA A C 1
ATOM 659 O O . ALA A 1 82 ? -11.441 4.053 -0.936 1.00 88.62 82 ALA A O 1
ATOM 660 N N . LEU A 1 83 ? -12.304 4.102 1.131 1.00 92.31 83 LEU A N 1
ATOM 661 C CA . LEU A 1 83 ? -11.275 4.991 1.663 1.00 92.31 83 LEU A CA 1
ATOM 662 C C . LEU A 1 83 ? -9.893 4.322 1.708 1.00 92.31 83 LEU A C 1
ATOM 664 O O . LEU A 1 83 ? -8.912 4.962 1.337 1.00 92.31 83 LEU A O 1
ATOM 668 N N . ILE A 1 84 ? -9.809 3.046 2.102 1.00 91.88 84 ILE A N 1
ATOM 669 C CA . ILE A 1 84 ? -8.543 2.292 2.099 1.00 91.88 84 ILE A CA 1
ATOM 670 C C . ILE A 1 84 ? -8.003 2.162 0.674 1.00 91.88 84 ILE A C 1
ATOM 672 O O . ILE A 1 84 ? -6.830 2.440 0.433 1.00 91.88 84 ILE A O 1
ATOM 676 N N . LEU A 1 85 ? -8.869 1.803 -0.280 1.00 90.38 85 LEU A N 1
ATOM 677 C CA . LEU A 1 85 ? -8.506 1.713 -1.694 1.00 90.38 85 LEU A CA 1
ATOM 678 C C . LEU A 1 85 ? -7.962 3.040 -2.222 1.00 90.38 85 LEU A C 1
ATOM 680 O O . LEU A 1 85 ? -6.919 3.054 -2.866 1.00 90.38 85 LEU A O 1
ATOM 684 N N . ASN A 1 86 ? -8.625 4.155 -1.909 1.00 90.56 86 ASN A N 1
ATOM 685 C CA . ASN A 1 86 ? -8.166 5.478 -2.322 1.00 90.56 86 ASN A CA 1
ATOM 686 C C . ASN A 1 86 ? -6.797 5.828 -1.719 1.00 90.56 86 ASN A C 1
ATOM 688 O O . ASN A 1 86 ? -5.943 6.350 -2.431 1.00 90.56 86 ASN A O 1
ATOM 692 N N . ALA A 1 87 ? -6.572 5.528 -0.436 1.00 93.06 87 ALA A N 1
ATOM 693 C CA . ALA A 1 87 ? -5.303 5.803 0.239 1.00 93.06 87 ALA A CA 1
ATOM 694 C C . ALA A 1 87 ? -4.141 4.967 -0.332 1.00 93.06 87 ALA A C 1
ATOM 696 O O . ALA A 1 87 ? -3.060 5.497 -0.601 1.00 93.06 87 ALA A O 1
ATOM 697 N N . MET A 1 88 ? -4.365 3.671 -0.563 1.00 92.00 88 MET A N 1
ATOM 698 C CA . MET A 1 88 ? -3.366 2.780 -1.161 1.00 92.00 88 MET A CA 1
ATOM 699 C C . MET A 1 88 ? -3.088 3.137 -2.617 1.00 92.00 88 MET A C 1
ATOM 701 O O . MET A 1 88 ? -1.933 3.294 -2.996 1.00 92.00 88 MET A O 1
ATOM 705 N N . PHE A 1 89 ? -4.132 3.358 -3.418 1.00 89.88 89 PHE A N 1
ATOM 706 C CA . PHE A 1 89 ? -3.969 3.747 -4.815 1.00 89.88 89 PHE A CA 1
ATOM 707 C C . PHE A 1 89 ? -3.204 5.065 -4.941 1.00 89.88 89 PHE A C 1
ATOM 709 O O . PHE A 1 89 ? -2.256 5.151 -5.714 1.00 89.88 89 PHE A O 1
ATOM 716 N N . ALA A 1 90 ? -3.559 6.074 -4.138 1.00 90.25 90 ALA A N 1
ATOM 717 C CA . ALA A 1 90 ? -2.830 7.337 -4.097 1.00 90.25 90 ALA A CA 1
ATOM 718 C C . ALA A 1 90 ? -1.351 7.127 -3.726 1.00 90.25 90 ALA A C 1
ATOM 720 O O . ALA A 1 90 ? -0.483 7.775 -4.309 1.00 90.25 90 ALA A O 1
ATOM 721 N N . SER A 1 91 ? -1.056 6.198 -2.813 1.00 90.19 91 SER A N 1
ATOM 722 C CA . SER A 1 91 ? 0.315 5.833 -2.432 1.00 90.19 91 SER A CA 1
ATOM 723 C C . SER A 1 91 ? 1.089 5.152 -3.568 1.00 90.19 91 SER A C 1
ATOM 725 O O . SER A 1 91 ? 2.260 5.464 -3.772 1.00 90.19 91 SER A O 1
ATOM 727 N N . ASP A 1 92 ? 0.439 4.277 -4.341 1.00 87.31 92 ASP A N 1
ATOM 728 C CA . ASP A 1 92 ? 1.039 3.577 -5.485 1.00 87.31 92 ASP A CA 1
ATOM 729 C C . ASP A 1 92 ? 1.398 4.533 -6.630 1.00 87.31 92 ASP A C 1
ATOM 731 O O . ASP A 1 92 ? 2.488 4.452 -7.204 1.00 87.31 92 ASP A O 1
ATOM 735 N N . ILE A 1 93 ? 0.499 5.470 -6.947 1.00 86.06 93 ILE A N 1
ATOM 736 C CA . ILE A 1 93 ? 0.639 6.359 -8.109 1.00 86.06 93 ILE A CA 1
ATOM 737 C C . ILE A 1 93 ? 1.458 7.625 -7.837 1.00 86.06 93 ILE A C 1
ATOM 739 O O . ILE A 1 93 ? 1.527 8.512 -8.689 1.00 86.06 93 ILE A O 1
ATOM 743 N N . SER A 1 94 ? 2.070 7.746 -6.660 1.00 89.19 94 SER A N 1
ATOM 744 C CA . SER A 1 94 ? 2.821 8.937 -6.264 1.00 89.19 94 SER A CA 1
ATOM 745 C C . SER A 1 94 ? 4.088 8.593 -5.484 1.00 89.19 94 SER A C 1
ATOM 747 O O . SER A 1 94 ? 4.354 7.427 -5.176 1.00 89.19 94 SER A O 1
ATOM 749 N N . LYS A 1 95 ? 4.937 9.593 -5.225 1.00 89.38 95 LYS A N 1
ATOM 750 C CA . LYS A 1 95 ? 6.158 9.411 -4.434 1.00 89.38 95 LYS A CA 1
ATOM 751 C C . LYS A 1 95 ? 5.932 9.900 -3.008 1.00 89.38 95 LYS A C 1
ATOM 753 O O . LYS A 1 95 ? 6.104 11.077 -2.723 1.00 89.38 95 LYS A O 1
ATOM 758 N N . GLN A 1 96 ? 5.585 8.987 -2.110 1.00 92.62 96 GLN A N 1
ATOM 759 C CA . GLN A 1 96 ? 5.285 9.326 -0.720 1.00 92.62 96 GLN A CA 1
ATOM 760 C C . GLN A 1 96 ? 6.466 9.103 0.220 1.00 92.62 96 GLN A C 1
ATOM 762 O O . GLN A 1 96 ? 7.388 8.335 -0.065 1.00 92.62 96 GLN A O 1
ATOM 767 N N . ARG A 1 97 ? 6.437 9.812 1.352 1.00 93.06 97 ARG A N 1
ATOM 768 C CA . ARG A 1 97 ? 7.397 9.613 2.443 1.00 93.06 97 ARG A CA 1
ATOM 769 C C . ARG A 1 97 ? 7.073 8.319 3.184 1.00 93.06 97 ARG A C 1
ATOM 771 O O . ARG A 1 97 ? 5.909 7.922 3.244 1.00 93.06 97 ARG A O 1
ATOM 778 N N . LEU A 1 98 ? 8.093 7.687 3.762 1.00 93.00 98 LEU A N 1
ATOM 779 C CA . LEU A 1 98 ? 7.941 6.410 4.460 1.00 93.00 98 LEU A CA 1
ATOM 780 C C . LEU A 1 98 ? 6.906 6.502 5.587 1.00 93.00 98 LEU A C 1
ATOM 782 O O . LEU A 1 98 ? 6.072 5.615 5.713 1.00 93.00 98 LEU A O 1
ATOM 786 N N 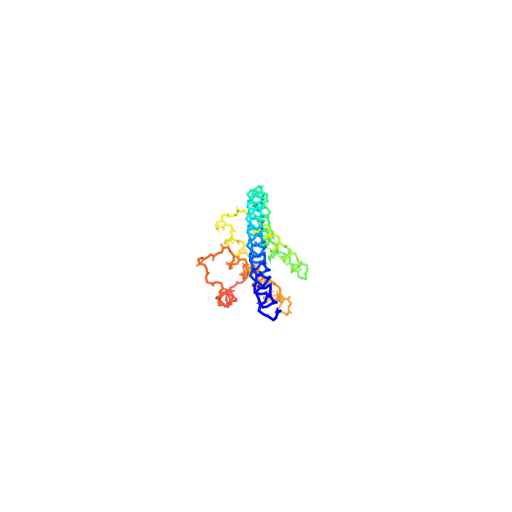. GLU A 1 99 ? 6.891 7.609 6.327 1.00 93.81 99 GLU A N 1
ATOM 787 C CA . GLU A 1 99 ? 5.962 7.821 7.438 1.00 93.81 99 GLU A CA 1
ATOM 788 C C . GLU A 1 99 ? 4.500 7.781 6.973 1.00 93.81 99 GLU A C 1
ATOM 790 O O . GLU A 1 99 ? 3.641 7.215 7.644 1.00 93.81 99 GLU A O 1
ATOM 795 N N . LEU A 1 100 ? 4.211 8.339 5.792 1.00 93.88 100 LEU A N 1
ATOM 796 C CA . LEU A 1 100 ? 2.860 8.339 5.237 1.00 93.88 100 LEU A CA 1
ATOM 797 C C . LEU A 1 100 ? 2.462 6.946 4.725 1.00 93.88 100 LEU A C 1
ATOM 799 O O . LEU A 1 100 ? 1.315 6.531 4.870 1.00 93.88 100 LEU A O 1
ATOM 803 N N . LEU A 1 101 ? 3.413 6.201 4.157 1.00 94.75 101 LEU A N 1
ATOM 804 C CA . LEU A 1 101 ? 3.202 4.821 3.712 1.00 94.75 101 LEU A CA 1
ATOM 805 C C . LEU A 1 101 ? 2.921 3.887 4.899 1.00 94.75 101 LEU A C 1
ATOM 807 O O . LEU A 1 101 ? 2.045 3.022 4.806 1.00 94.75 101 LEU A O 1
ATOM 811 N N . GLU A 1 102 ? 3.625 4.088 6.015 1.00 93.94 102 GLU A N 1
ATOM 812 C CA . GLU A 1 102 ? 3.384 3.404 7.289 1.00 93.94 102 GLU A CA 1
ATOM 813 C C . GLU A 1 102 ? 2.026 3.785 7.892 1.00 93.94 102 GLU A C 1
ATOM 815 O O . GLU A 1 102 ? 1.322 2.916 8.413 1.00 93.94 102 GLU A O 1
ATOM 820 N N . GLU A 1 103 ? 1.621 5.054 7.781 1.00 93.94 103 GLU A N 1
ATOM 821 C CA . GLU A 1 103 ? 0.302 5.523 8.214 1.00 93.94 103 GLU A CA 1
ATOM 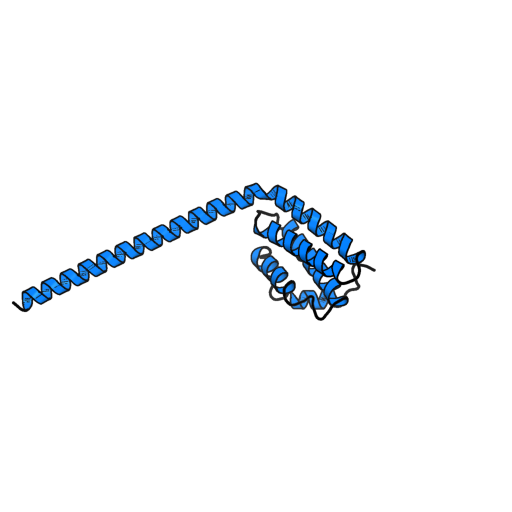822 C C . GLU A 1 103 ? -0.818 4.816 7.437 1.00 93.94 103 GLU A C 1
ATOM 824 O O . GLU A 1 103 ? -1.715 4.239 8.049 1.00 93.94 103 GLU A O 1
ATOM 829 N N . VAL A 1 104 ? -0.731 4.767 6.100 1.00 94.38 104 VAL A N 1
ATOM 830 C CA . VAL A 1 104 ? -1.699 4.048 5.246 1.00 94.38 104 VAL A CA 1
ATOM 831 C C . VAL A 1 104 ? -1.792 2.577 5.633 1.00 94.38 104 VAL A C 1
ATOM 833 O O . VAL A 1 104 ? -2.897 2.052 5.797 1.00 94.38 104 VAL A O 1
ATOM 836 N N . PHE A 1 105 ? -0.651 1.909 5.817 1.00 94.38 105 PHE A N 1
ATOM 837 C CA . PHE A 1 105 ? -0.616 0.514 6.251 1.00 94.38 105 PHE A CA 1
ATOM 838 C C . PHE A 1 105 ? -1.302 0.330 7.610 1.00 94.38 105 PHE A C 1
ATOM 840 O O . PHE A 1 105 ? -2.192 -0.512 7.751 1.00 94.38 105 PHE A O 1
ATOM 847 N N . THR A 1 106 ? -0.934 1.153 8.593 1.00 92.06 106 THR A N 1
ATOM 848 C CA . THR A 1 106 ? -1.438 1.067 9.968 1.00 92.06 106 THR A CA 1
ATOM 849 C C . THR A 1 106 ? -2.939 1.327 10.028 1.00 92.06 106 THR A C 1
ATOM 851 O O . THR A 1 106 ? -3.682 0.531 10.604 1.00 92.06 106 THR A O 1
ATOM 854 N N . THR A 1 107 ? -3.417 2.400 9.393 1.00 92.62 107 THR A N 1
ATOM 855 C CA . THR A 1 107 ? -4.844 2.739 9.348 1.00 92.62 107 THR A CA 1
ATOM 856 C C . THR A 1 107 ? -5.654 1.644 8.663 1.00 92.62 107 THR A C 1
ATOM 858 O O . THR A 1 107 ? -6.708 1.256 9.168 1.00 92.62 107 THR A O 1
ATOM 861 N N . SER A 1 108 ? -5.151 1.086 7.562 1.00 92.81 108 SER A N 1
ATOM 862 C CA . SER A 1 108 ? -5.833 0.006 6.841 1.00 92.81 108 SER A CA 1
ATOM 863 C C . SER A 1 108 ? -5.909 -1.280 7.663 1.00 92.81 108 SER A C 1
ATOM 865 O O . SER A 1 108 ? -6.942 -1.949 7.676 1.00 92.81 108 SER A O 1
ATOM 867 N N . LEU A 1 109 ? -4.848 -1.602 8.404 1.00 91.19 109 LEU A N 1
ATOM 868 C CA . LEU A 1 109 ? -4.796 -2.775 9.270 1.00 91.19 109 LEU A CA 1
ATOM 869 C C . LEU A 1 109 ? -5.740 -2.657 10.475 1.00 91.19 109 LEU A C 1
ATOM 871 O O . LEU A 1 109 ? -6.459 -3.603 10.800 1.00 91.19 109 LEU A O 1
ATOM 875 N N . LEU A 1 110 ? -5.783 -1.485 11.116 1.00 89.75 110 LEU A N 1
ATOM 876 C CA . LEU A 1 110 ? -6.739 -1.199 12.188 1.00 89.75 110 LEU A CA 1
ATOM 877 C C . LEU A 1 110 ? -8.178 -1.256 11.674 1.00 89.75 110 LEU A C 1
ATOM 879 O O . LEU A 1 110 ? -9.055 -1.825 12.325 1.00 89.75 110 LEU A O 1
ATOM 883 N N . ALA A 1 111 ? -8.417 -0.715 10.482 1.00 89.69 111 ALA A N 1
ATOM 884 C CA . ALA A 1 111 ? -9.726 -0.756 9.865 1.00 89.69 111 ALA A CA 1
ATOM 885 C C . ALA A 1 111 ? -10.172 -2.189 9.554 1.00 89.69 111 ALA A C 1
ATOM 887 O O . ALA A 1 111 ? -11.304 -2.559 9.866 1.00 89.69 111 ALA A O 1
ATOM 888 N N . HIS A 1 112 ? -9.269 -3.009 9.014 1.00 88.75 112 HIS A N 1
ATOM 889 C CA . HIS A 1 112 ? -9.501 -4.432 8.798 1.00 88.75 112 HIS A CA 1
ATOM 890 C C . HIS A 1 112 ? -9.863 -5.148 10.109 1.00 88.75 112 HIS A C 1
ATOM 892 O O . HIS A 1 112 ? -10.912 -5.780 10.175 1.00 88.75 112 HIS A O 1
ATOM 898 N N . LYS A 1 113 ? -9.083 -4.960 11.185 1.00 87.19 113 LYS A N 1
ATOM 899 C CA . LYS A 1 113 ? -9.377 -5.513 12.524 1.00 87.19 113 LYS A CA 1
ATOM 900 C C . LYS A 1 113 ? -10.802 -5.184 12.987 1.00 87.19 113 LYS A C 1
ATOM 902 O O . LYS A 1 113 ? -11.536 -6.074 13.419 1.00 87.19 113 LYS A O 1
ATOM 907 N N . GLU A 1 114 ? -11.193 -3.912 12.952 1.00 85.88 114 GLU A N 1
ATOM 908 C CA . GLU A 1 114 ? -12.505 -3.480 13.456 1.00 85.88 114 GLU A CA 1
ATOM 909 C C . GLU A 1 114 ? -13.664 -3.971 12.577 1.00 85.88 114 GLU A C 1
ATOM 911 O O . GLU A 1 114 ? -14.749 -4.296 13.073 1.00 85.88 114 GLU A O 1
ATOM 916 N N . LEU A 1 115 ? -13.442 -4.063 11.266 1.00 84.56 115 LEU A N 1
ATOM 917 C CA . LEU A 1 115 ? -14.402 -4.660 10.349 1.00 84.56 115 LEU A CA 1
ATOM 918 C C . LEU A 1 115 ? -14.551 -6.170 10.598 1.00 84.56 115 LEU A C 1
ATOM 920 O O . LEU A 1 115 ? -15.681 -6.646 10.689 1.00 84.56 115 LEU A O 1
ATOM 924 N N . SER A 1 116 ? -13.462 -6.908 10.821 1.00 82.00 116 SER A N 1
ATOM 925 C CA . SER A 1 116 ? -13.506 -8.351 11.106 1.00 82.00 116 SER A CA 1
ATOM 926 C C . SER A 1 116 ? -14.225 -8.678 12.422 1.00 82.00 116 SER A C 1
ATOM 928 O O . SER A 1 116 ? -14.923 -9.685 12.504 1.00 82.00 116 SER A O 1
ATOM 930 N N . LYS A 1 117 ? -14.163 -7.794 13.433 1.00 79.50 117 LYS A N 1
ATOM 931 C CA . LYS A 1 117 ? -14.960 -7.931 14.673 1.00 79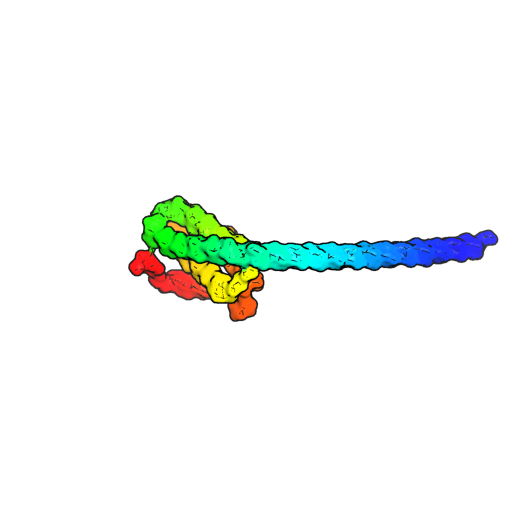.50 117 LYS A CA 1
ATOM 932 C C . LYS A 1 117 ? -16.469 -7.787 14.449 1.00 79.50 117 LYS A C 1
ATOM 934 O O . LYS A 1 117 ? -17.256 -8.343 15.209 1.00 79.50 117 LYS A O 1
ATOM 939 N N . THR A 1 118 ? -16.878 -6.999 13.456 1.00 73.19 118 THR A N 1
ATOM 940 C CA . THR A 1 118 ? -18.287 -6.630 13.235 1.00 73.19 118 THR A CA 1
ATOM 941 C C . THR A 1 118 ? -18.935 -7.365 12.064 1.00 73.19 118 THR A C 1
ATOM 943 O O . THR A 1 118 ? -20.160 -7.388 11.961 1.00 73.19 118 THR A O 1
ATOM 946 N N . SER A 1 119 ? -18.151 -7.960 11.165 1.00 66.81 119 SER A N 1
ATOM 947 C CA . SER A 1 119 ? -18.630 -8.670 9.973 1.00 66.81 119 SER A CA 1
ATOM 948 C C . SER A 1 119 ? -17.625 -9.742 9.509 1.00 66.81 119 SER A C 1
ATOM 950 O O . SER A 1 119 ? -17.021 -9.586 8.444 1.00 66.81 119 SER A O 1
ATOM 952 N N . PRO A 1 120 ? -17.447 -10.832 10.282 1.00 64.06 120 PRO A N 1
ATOM 953 C CA . PRO A 1 120 ? -16.413 -11.843 10.032 1.00 64.06 120 PRO A CA 1
ATOM 954 C C . PRO A 1 120 ? -16.532 -12.533 8.662 1.00 64.06 120 PRO A C 1
ATOM 956 O O . PRO A 1 120 ? -15.521 -12.809 8.032 1.00 64.06 120 PRO A O 1
ATOM 959 N N . ASP A 1 121 ? -17.745 -12.718 8.131 1.00 61.34 121 ASP A N 1
ATOM 960 C CA . ASP A 1 121 ? -17.956 -13.549 6.933 1.00 61.34 121 ASP A CA 1
ATOM 961 C C . ASP A 1 121 ? -17.726 -12.830 5.587 1.00 61.34 121 ASP A C 1
ATOM 963 O O . ASP A 1 121 ? -17.846 -13.452 4.534 1.00 61.34 121 ASP A O 1
ATOM 967 N N . LYS A 1 122 ? -17.460 -11.511 5.570 1.00 57.50 122 LYS A N 1
ATOM 968 C CA . LYS A 1 122 ? -17.418 -10.736 4.306 1.00 57.50 122 LYS A CA 1
ATOM 969 C C . LYS A 1 122 ? -16.237 -9.770 4.150 1.00 57.50 122 LYS A C 1
ATOM 971 O O . LYS A 1 122 ? -16.128 -9.141 3.097 1.00 57.50 122 LYS A O 1
ATOM 976 N N . VAL A 1 123 ? -15.430 -9.524 5.178 1.00 59.53 123 VAL A N 1
ATOM 977 C CA . VAL A 1 123 ? -14.394 -8.464 5.155 1.00 59.53 123 VAL A CA 1
ATOM 978 C C . VAL A 1 123 ? -13.089 -8.942 4.508 1.00 59.53 123 VAL A C 1
ATOM 980 O O . VAL A 1 123 ? -12.337 -8.129 3.972 1.00 59.53 123 VAL A O 1
ATOM 983 N N . ASP A 1 124 ? -12.862 -10.254 4.488 1.00 58.97 124 ASP A N 1
ATOM 984 C CA . ASP A 1 124 ? -11.525 -10.821 4.317 1.00 58.97 124 ASP A CA 1
ATOM 985 C C . ASP A 1 124 ? -11.032 -10.973 2.872 1.00 58.97 124 ASP A C 1
ATOM 987 O O . ASP A 1 124 ? -9.837 -10.827 2.629 1.00 58.97 124 ASP A O 1
ATOM 991 N N . GLU A 1 125 ? -11.910 -11.227 1.895 1.00 69.69 125 GLU A N 1
ATOM 992 C CA . GLU A 1 125 ? -11.436 -11.767 0.606 1.00 69.69 125 GLU A CA 1
ATOM 993 C C . GLU A 1 125 ? -10.528 -10.804 -0.181 1.00 69.69 125 GLU A C 1
ATOM 995 O O . GLU A 1 125 ? -9.575 -11.240 -0.822 1.00 69.69 125 GLU A O 1
ATOM 1000 N N . TYR A 1 126 ? -10.770 -9.490 -0.099 1.00 75.81 126 TYR A N 1
ATOM 1001 C CA . TYR A 1 126 ? -10.062 -8.510 -0.937 1.00 75.81 126 TYR A CA 1
ATOM 1002 C C . TYR A 1 126 ? -9.194 -7.522 -0.161 1.00 75.81 126 TYR A C 1
ATOM 1004 O O . TYR A 1 126 ? -8.195 -7.042 -0.692 1.00 75.81 126 TYR A O 1
ATOM 1012 N N . LEU A 1 127 ? -9.537 -7.208 1.090 1.00 83.50 127 LEU A N 1
ATOM 1013 C CA . LEU A 1 127 ? -8.860 -6.138 1.823 1.00 83.50 127 LEU A CA 1
ATOM 1014 C C . LEU A 1 127 ? -7.477 -6.564 2.327 1.00 83.50 127 LEU A C 1
ATOM 1016 O O . LEU A 1 127 ? -6.511 -5.811 2.208 1.00 83.50 127 LEU A O 1
ATOM 1020 N N . LEU A 1 128 ? -7.366 -7.782 2.858 1.00 87.31 128 LEU A N 1
ATOM 1021 C CA . LEU A 1 128 ? -6.110 -8.292 3.396 1.00 87.31 128 LEU A CA 1
ATOM 1022 C C . LEU A 1 128 ? -5.019 -8.458 2.315 1.00 87.31 128 LEU A C 1
ATOM 1024 O O . LEU A 1 128 ? -3.895 -8.000 2.546 1.00 87.31 128 LEU A O 1
ATOM 1028 N N . PRO A 1 129 ? -5.312 -9.009 1.117 1.00 88.12 129 PRO A N 1
ATOM 1029 C CA . PRO A 1 129 ? -4.353 -9.023 0.012 1.00 88.12 129 PRO A CA 1
ATOM 1030 C C . PRO A 1 129 ? -3.838 -7.632 -0.379 1.00 88.12 129 PRO A C 1
ATOM 1032 O O . PRO A 1 129 ? -2.649 -7.481 -0.653 1.00 88.12 129 PRO A O 1
ATOM 1035 N N . LEU A 1 130 ? -4.699 -6.609 -0.362 1.00 88.44 130 LEU A N 1
ATOM 1036 C CA . LEU A 1 130 ? -4.309 -5.231 -0.676 1.00 88.44 130 LEU A CA 1
ATOM 1037 C C . LEU A 1 130 ? -3.370 -4.646 0.383 1.00 88.44 130 LEU A C 1
ATOM 1039 O O . LEU A 1 130 ? -2.334 -4.081 0.037 1.00 88.44 130 LEU A O 1
ATOM 1043 N N . ILE A 1 131 ? -3.681 -4.849 1.669 1.00 91.56 131 ILE A N 1
ATOM 1044 C CA . ILE A 1 131 ? -2.811 -4.443 2.785 1.00 91.56 131 ILE A CA 1
ATOM 1045 C C . ILE A 1 131 ? -1.438 -5.111 2.670 1.00 91.56 131 ILE A C 1
ATOM 1047 O O . ILE A 1 131 ? -0.410 -4.450 2.844 1.00 91.56 131 ILE A O 1
ATOM 1051 N N . ARG A 1 132 ? -1.406 -6.406 2.332 1.00 90.88 132 ARG A N 1
ATOM 1052 C CA . ARG A 1 132 ? -0.154 -7.138 2.111 1.00 90.88 132 ARG A CA 1
ATOM 1053 C C . ARG A 1 132 ? 0.632 -6.579 0.934 1.00 90.88 132 ARG A C 1
ATOM 1055 O O . ARG A 1 132 ? 1.827 -6.352 1.079 1.00 90.88 132 ARG A O 1
ATOM 1062 N N . ASN A 1 133 ? -0.027 -6.318 -0.191 1.00 90.44 133 ASN A N 1
ATOM 1063 C CA . ASN A 1 133 ? 0.625 -5.754 -1.368 1.00 90.44 133 ASN A CA 1
ATOM 1064 C C . ASN A 1 133 ? 1.241 -4.377 -1.072 1.00 90.44 133 ASN A C 1
ATOM 1066 O O . ASN A 1 133 ? 2.403 -4.145 -1.394 1.00 90.44 133 ASN A O 1
ATOM 1070 N N . HIS A 1 134 ? 0.500 -3.493 -0.393 1.00 92.31 134 HIS A N 1
ATOM 1071 C CA . HIS A 1 134 ? 1.015 -2.186 0.029 1.00 92.31 134 HIS A CA 1
ATOM 1072 C C . HIS A 1 134 ? 2.256 -2.335 0.917 1.00 92.31 134 HIS A C 1
ATOM 1074 O O . HIS A 1 134 ? 3.268 -1.680 0.682 1.00 92.31 134 HIS A O 1
ATOM 1080 N N . CYS A 1 135 ? 2.215 -3.246 1.891 1.00 93.12 135 CYS A N 1
ATOM 1081 C CA . CYS A 1 135 ? 3.364 -3.549 2.740 1.00 93.12 135 CYS A CA 1
ATOM 1082 C C . CYS A 1 135 ? 4.581 -4.004 1.920 1.00 93.12 135 CYS A C 1
ATOM 1084 O O . CYS A 1 135 ? 5.654 -3.415 2.035 1.00 93.12 135 CYS A O 1
ATOM 1086 N N . SER A 1 136 ? 4.412 -5.016 1.063 1.00 92.50 136 SER A N 1
ATOM 1087 C CA . SER A 1 136 ? 5.509 -5.608 0.289 1.00 92.50 136 SER A CA 1
ATOM 1088 C C . SER A 1 136 ? 6.158 -4.623 -0.684 1.00 92.50 136 SER A C 1
ATOM 1090 O O . SER A 1 136 ? 7.361 -4.708 -0.918 1.00 92.50 136 SER A O 1
ATOM 1092 N N . ASN A 1 137 ? 5.382 -3.688 -1.235 1.00 90.19 137 ASN A N 1
ATOM 1093 C CA . ASN A 1 137 ? 5.876 -2.739 -2.233 1.00 90.19 137 ASN A CA 1
ATOM 1094 C C . ASN A 1 137 ? 6.523 -1.494 -1.618 1.00 90.19 137 ASN A C 1
ATOM 1096 O O . ASN A 1 137 ? 7.432 -0.923 -2.220 1.00 90.19 137 ASN A O 1
ATOM 1100 N N . HIS A 1 138 ? 6.069 -1.072 -0.435 1.00 90.69 138 HIS A N 1
ATOM 1101 C CA . HIS A 1 138 ? 6.420 0.240 0.119 1.00 90.69 138 HIS A CA 1
ATOM 1102 C C . HIS A 1 138 ? 7.185 0.193 1.439 1.00 90.69 138 HIS A C 1
ATOM 1104 O O . HIS A 1 138 ? 7.860 1.165 1.772 1.00 90.69 138 HIS A O 1
ATOM 1110 N N . LEU A 1 139 ? 7.105 -0.909 2.192 1.00 91.94 139 LEU A N 1
ATOM 1111 C CA . LEU A 1 139 ? 7.646 -1.021 3.550 1.00 91.94 139 LEU A CA 1
ATOM 1112 C C . LEU A 1 139 ? 8.758 -2.084 3.628 1.00 91.94 139 LEU A C 1
ATOM 1114 O O . LEU A 1 139 ? 8.569 -3.133 4.243 1.00 91.94 139 LEU A O 1
ATOM 1118 N N . PRO A 1 140 ? 9.956 -1.824 3.066 1.00 85.94 140 PRO A N 1
ATOM 1119 C CA . PRO A 1 140 ? 11.028 -2.822 2.955 1.00 85.94 140 PRO A CA 1
ATOM 1120 C C . PRO A 1 140 ? 11.572 -3.308 4.308 1.00 85.94 140 PRO A C 1
ATOM 1122 O O . PRO A 1 140 ? 12.193 -4.366 4.385 1.00 85.94 140 PRO A O 1
ATOM 1125 N N . ASN A 1 141 ? 11.347 -2.540 5.376 1.00 86.00 141 ASN A N 1
ATOM 1126 C CA . ASN A 1 141 ? 11.787 -2.876 6.730 1.00 86.00 141 ASN A CA 1
ATOM 1127 C C . ASN A 1 141 ? 10.762 -3.726 7.499 1.00 86.00 141 ASN A C 1
ATOM 1129 O O . ASN A 1 141 ? 11.074 -4.220 8.585 1.00 86.00 141 ASN A O 1
ATOM 1133 N N . LEU A 1 142 ? 9.543 -3.888 6.974 1.00 85.56 142 LEU A N 1
ATOM 1134 C CA . LEU A 1 142 ? 8.494 -4.664 7.622 1.00 85.56 142 LEU A CA 1
ATOM 1135 C C . LEU A 1 142 ? 8.474 -6.095 7.077 1.00 85.56 142 LEU A C 1
ATOM 1137 O O . LEU A 1 142 ? 8.545 -6.330 5.875 1.00 85.56 142 LEU A O 1
ATOM 1141 N N . ASN A 1 143 ? 8.322 -7.079 7.965 1.00 87.00 143 ASN A N 1
ATOM 1142 C CA . ASN A 1 143 ? 8.105 -8.460 7.545 1.00 87.00 143 ASN A CA 1
ATOM 1143 C C . ASN A 1 143 ? 6.621 -8.672 7.193 1.00 87.00 143 ASN A C 1
ATOM 1145 O O . ASN A 1 143 ? 5.817 -9.037 8.054 1.00 87.00 143 ASN A O 1
ATOM 1149 N N . CYS A 1 144 ? 6.275 -8.426 5.928 1.00 88.38 144 CYS A N 1
ATOM 1150 C CA . CYS A 1 144 ? 4.905 -8.514 5.414 1.00 88.38 144 CYS A CA 1
ATOM 1151 C C . CYS A 1 144 ? 4.344 -9.950 5.374 1.00 88.38 144 CYS A C 1
ATOM 1153 O O . CYS A 1 144 ? 3.127 -10.130 5.372 1.00 88.38 144 CYS A O 1
ATOM 1155 N N . ASP A 1 145 ? 5.202 -10.974 5.434 1.00 84.31 145 ASP A N 1
ATOM 1156 C CA . ASP A 1 145 ? 4.781 -12.381 5.539 1.00 84.31 145 ASP A CA 1
ATOM 1157 C C . ASP A 1 145 ? 4.210 -12.714 6.926 1.00 84.31 145 ASP A C 1
ATOM 1159 O O . ASP A 1 145 ? 3.575 -13.747 7.124 1.00 84.31 145 ASP A O 1
ATOM 1163 N N . LYS A 1 146 ? 4.440 -11.841 7.916 1.00 86.19 146 LYS A N 1
ATOM 1164 C CA . LYS A 1 146 ? 3.927 -11.977 9.287 1.00 86.19 146 LYS A CA 1
ATOM 1165 C C . LYS A 1 146 ? 2.716 -11.086 9.565 1.00 86.19 146 LYS A C 1
ATOM 1167 O O . LYS A 1 146 ? 2.382 -10.885 10.736 1.00 86.19 146 LYS A O 1
ATOM 1172 N N . ILE A 1 147 ? 2.051 -10.564 8.532 1.00 86.25 147 ILE A N 1
ATOM 1173 C CA . ILE A 1 147 ? 0.847 -9.732 8.688 1.00 86.25 147 ILE A CA 1
ATOM 1174 C C . ILE A 1 147 ? -0.243 -10.480 9.462 1.00 86.25 147 ILE A C 1
ATOM 1176 O O . ILE A 1 147 ?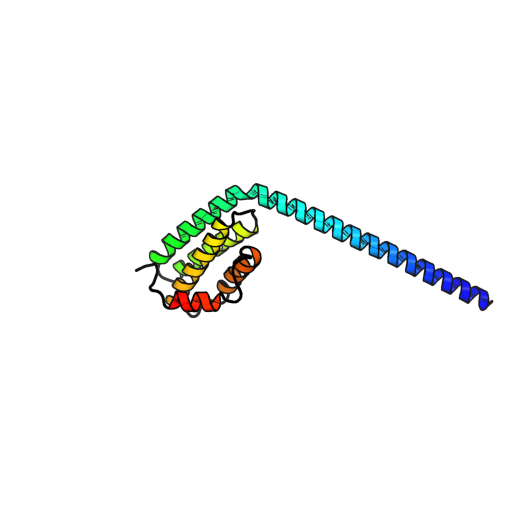 -0.832 -9.904 10.368 1.00 86.25 147 ILE A O 1
ATOM 1180 N N . GLU A 1 148 ? -0.450 -11.769 9.206 1.00 84.25 148 GLU A N 1
ATOM 1181 C CA . GLU A 1 148 ? -1.404 -12.607 9.938 1.00 84.25 148 GLU A CA 1
ATOM 1182 C C . GLU A 1 148 ? -1.095 -12.641 11.437 1.00 84.25 148 GLU A C 1
ATOM 1184 O O . GLU A 1 148 ? -1.978 -12.450 12.265 1.00 84.25 148 GLU A O 1
ATOM 1189 N N . SER A 1 149 ? 0.183 -12.781 11.805 1.00 85.06 149 SER A N 1
ATOM 1190 C CA . SER A 1 149 ? 0.593 -12.730 13.212 1.00 85.06 149 SER A CA 1
ATOM 1191 C C . SER A 1 149 ? 0.348 -11.354 13.835 1.00 85.06 149 SER A C 1
ATOM 1193 O O . SER A 1 149 ? 0.075 -11.263 15.035 1.00 85.06 149 SER A O 1
ATOM 1195 N N . LEU A 1 150 ? 0.472 -10.283 13.050 1.00 84.81 150 LEU A N 1
ATOM 1196 C CA . LEU A 1 150 ? 0.173 -8.924 13.488 1.00 84.81 150 LEU A CA 1
ATOM 1197 C C . LEU A 1 150 ? -1.337 -8.757 13.716 1.00 84.81 150 LEU A C 1
ATOM 1199 O O . LEU A 1 150 ? -1.736 -8.241 14.757 1.00 84.81 150 LEU A O 1
ATOM 1203 N N . ILE A 1 151 ? -2.165 -9.275 12.807 1.00 84.25 151 ILE A N 1
ATOM 1204 C CA . ILE A 1 151 ? -3.630 -9.301 12.923 1.00 84.25 151 ILE A CA 1
ATOM 1205 C C . ILE A 1 151 ? -4.059 -10.101 14.153 1.00 84.25 151 ILE A C 1
ATOM 1207 O O . ILE A 1 151 ? -4.875 -9.617 14.930 1.00 84.25 151 ILE A O 1
ATOM 1211 N N . ASP A 1 152 ? -3.461 -11.267 14.396 1.00 83.00 152 ASP A N 1
ATOM 1212 C CA . ASP A 1 152 ? -3.746 -12.107 15.565 1.00 83.00 152 ASP A CA 1
ATOM 1213 C C . ASP A 1 152 ? -3.394 -11.440 16.899 1.00 83.00 152 ASP A C 1
ATOM 1215 O O . ASP A 1 152 ? -4.008 -11.718 17.932 1.00 83.00 152 ASP A O 1
ATOM 1219 N N . LYS A 1 153 ? -2.371 -10.581 16.916 1.00 85.19 153 LYS A N 1
ATOM 1220 C CA . LYS A 1 153 ? -2.043 -9.771 18.097 1.00 85.19 153 LYS A CA 1
ATOM 1221 C C . LYS A 1 153 ? -3.052 -8.643 18.265 1.00 85.19 153 LYS A C 1
ATOM 1223 O O . LYS A 1 153 ? -3.603 -8.473 19.349 1.00 85.19 153 LYS A O 1
ATOM 1228 N N . LEU A 1 154 ? -3.333 -7.928 17.181 1.00 83.12 154 LEU A N 1
ATOM 1229 C CA . LEU A 1 154 ? -4.263 -6.806 17.151 1.00 83.12 154 LEU A CA 1
ATOM 1230 C C . LEU A 1 154 ? -5.706 -7.225 17.463 1.00 83.12 154 LEU A C 1
ATOM 1232 O O . LEU A 1 154 ? -6.441 -6.461 18.084 1.00 83.12 154 LEU A O 1
ATOM 1236 N N . SER A 1 155 ? -6.129 -8.432 17.085 1.00 78.50 155 SER A N 1
ATOM 1237 C CA . SER A 1 155 ? -7.475 -8.953 17.354 1.00 78.50 155 SER A CA 1
ATOM 1238 C C . SER A 1 155 ? -7.740 -9.152 18.850 1.00 78.50 155 SER A C 1
ATOM 1240 O O . SER A 1 155 ? -8.874 -8.968 19.296 1.00 78.50 155 SER A O 1
ATOM 1242 N N . LYS A 1 156 ? -6.688 -9.446 19.628 1.00 82.56 156 LYS A N 1
ATOM 1243 C CA . LYS A 1 156 ? -6.728 -9.605 21.092 1.00 82.56 156 LYS A CA 1
ATOM 1244 C C . LYS A 1 156 ? -6.796 -8.276 21.838 1.00 82.56 156 LYS A C 1
ATOM 1246 O O . LYS A 1 156 ? -7.150 -8.255 23.014 1.00 82.56 156 LYS A O 1
ATOM 1251 N N . GLU A 1 157 ? -6.465 -7.174 21.177 1.00 82.94 157 GLU A N 1
ATOM 1252 C CA . GLU A 1 157 ? -6.571 -5.844 21.762 1.00 82.94 157 GLU A CA 1
ATOM 1253 C C . GLU A 1 157 ? -8.024 -5.338 21.750 1.00 82.94 157 GLU A C 1
ATOM 1255 O O . GLU A 1 157 ? -8.809 -5.686 20.848 1.00 82.94 157 GLU A O 1
ATOM 1260 N N . PRO A 1 158 ? -8.395 -4.466 22.710 1.00 78.38 158 PRO A N 1
ATOM 1261 C CA . PRO A 1 158 ? -9.701 -3.815 22.721 1.00 78.38 158 PRO A CA 1
ATOM 1262 C C . PRO A 1 158 ? -9.977 -3.055 21.413 1.00 78.38 158 PRO A C 1
ATOM 1264 O O . PRO A 1 158 ? -9.088 -2.837 20.581 1.00 78.38 158 PRO A O 1
ATOM 1267 N N . SER A 1 159 ? -11.255 -2.748 21.175 1.00 77.44 159 SER A N 1
ATOM 1268 C CA . SER A 1 159 ? -11.642 -1.948 20.010 1.00 77.44 159 SER A CA 1
ATOM 1269 C C . SER A 1 159 ? -11.021 -0.558 20.115 1.00 77.44 159 SER A C 1
ATOM 1271 O O . SER A 1 159 ? -10.916 -0.005 21.203 1.00 77.44 159 SER A O 1
ATOM 1273 N N . VAL A 1 160 ? -10.641 0.027 18.983 1.00 77.62 160 VAL A N 1
ATOM 1274 C CA . VAL A 1 160 ? -10.196 1.434 18.945 1.00 77.62 160 VAL A CA 1
ATOM 1275 C C . VAL A 1 160 ? -11.379 2.402 19.152 1.00 77.62 160 VAL A C 1
ATOM 1277 O O . VAL A 1 160 ? -11.190 3.598 19.338 1.00 77.62 160 VAL A O 1
ATOM 1280 N N . CYS A 1 161 ? -12.610 1.883 19.142 1.00 72.69 161 CYS A N 1
ATOM 1281 C CA . CYS A 1 161 ? -13.849 2.648 19.241 1.00 72.69 161 CYS A CA 1
ATOM 1282 C C . CYS A 1 161 ? -14.521 2.624 20.624 1.00 72.69 161 CYS A C 1
ATOM 1284 O O . CYS A 1 161 ? -15.657 3.092 20.728 1.00 72.69 161 CYS A O 1
ATOM 1286 N N . THR A 1 162 ? -13.869 2.053 21.645 1.00 59.59 162 THR A N 1
ATOM 1287 C CA . THR A 1 162 ? -14.324 2.098 23.052 1.00 59.59 162 THR A CA 1
ATOM 1288 C C . THR A 1 162 ? -13.890 3.359 23.772 1.00 59.59 162 THR A C 1
ATOM 1290 O O . THR A 1 162 ? -12.715 3.745 23.599 1.00 59.59 162 THR A O 1
#

Secondary structure (DSSP, 8-state):
-HHHHHHHHHHHHHHHHHHHHHHHHHHHHHHHHHHHHHHHHHHHHHHHTHHHHHHHHHHHHHHHHHHHHH--SHHHHHHHHHHHHHHHHHHHTS---HHHHHHHHHHHHHHHHHHHHH-TTTSHHHHHHHHHHHHHHH-TTS-GGGHHHHHHHHHTSPPTT-

Nearest PDB structures (foldseek):
  1g73-assembly2_B  TM=2.772E-01  e=4.891E-01  Homo sapiens
  4tx5-assembly1_A  TM=2.763E-01  e=4.891E-01  Homo sapiens
  3zkv-assembly1_A  TM=6.725E-01  e=8.124E+00  Drosophila melanogaster